Protein AF-A0AAV0XIH7-F1 (afdb_monomer)

InterPro domains:
  IPR000911 Ribosomal protein uL11 [MF_00736] (20-134)
  IPR000911 Ribosomal protein uL11 [PTHR11661] (23-124)
  IPR000911 Ribosomal protein uL11 [SM00649] (24-137)
  IPR000911 Ribosomal protein uL11 [cd00349] (24-122)
  IPR020783 Large ribosomal subunit protein uL11, C-terminal [PF00298] (88-124)
  IPR020784 Large ribosomal subunit protein uL11, N-terminal [PF03946] (25-82)
  IPR036769 Large ribosomal subunit protein uL11, C-terminal domain superfamily [G3DSA:1.10.10.250] (85-133)
  IPR036769 Large ribosomal subunit protein uL11, C-terminal domain superfamily [SSF46906] (85-130)
  IPR036796 Large ribosomal subunit protein uL11, N-terminal domain superfamily [G3DSA:3.30.1550.10] (18-84)
  IPR036796 Large ribosomal subunit protein uL11, N-terminal domain superfamily [SSF54747] (20-86)

Foldseek 3Di:
DDPDDPVVVVVVVVLQPDDFPDKDKDWDWALPQDCDDVNVVSQVVSVADSVVVSVVRNVVRVVPDTGQTWTWIWGAHSVRDIDIDTAQGDLVVLVCVQFVHDDQDPDVVPDHRGDHDPVSVVVSCVSRDDPPDPPPPD

Organism: NCBI:txid13131

Nearest PDB structures (foldseek):
  8any-assembly1_J  TM=9.302E-01  e=6.950E-13  Homo sapiens
  6ydw-assembly1_BK  TM=9.235E-01  e=1.544E-12  Sus scrofa
  8xt0-assembly1_LK  TM=8.730E-01  e=9.743E-12  Homo sapiens
  8fmw-assembly1_AK  TM=9.089E-01  e=4.386E-08  Borreliella burgdorferi B31
  8pk0-assembly1_J  TM=9.330E-01  e=1.285E-04  Homo sapiens

Secondary structure (DSSP, 8-state):
-----HHHHHHHHHTTS---EEEEEEEEETT----STTTHHHHHTTT--HHHHHHHHHHHTTTSPTT-EEEEEEEE-TTS-EEEEEPPPPHHHHHHHHHT-SS--SSTTT-------HHHHHHHHHHH--S-------

Radius of gyration: 21.7 Å; Cα contacts (8 Å, |Δi|>4): 155; chains: 1; bounding box: 61×31×62 Å

Structure (mmCIF, N/CA/C/O backbone):
data_AF-A0AAV0XIH7-F1
#
_entry.id   AF-A0AAV0XIH7-F1
#
loop_
_atom_site.group_PDB
_atom_site.id
_atom_site.type_symbol
_atom_site.label_atom_id
_atom_site.label_alt_id
_atom_site.label_comp_id
_atom_site.label_asym_id
_atom_site.label_entity_id
_atom_site.label_seq_id
_atom_site.pdbx_PDB_ins_code
_atom_site.Cartn_x
_atom_site.Cartn_y
_atom_site.Cartn_z
_atom_site.occupancy
_atom_site.B_iso_or_equiv
_atom_site.auth_seq_id
_atom_site.auth_comp_id
_atom_site.auth_asym_id
_atom_site.auth_atom_id
_atom_site.pdbx_PDB_model_num
ATOM 1 N N . MET A 1 1 ? -42.811 8.448 38.876 1.00 42.03 1 MET A N 1
ATOM 2 C CA . MET A 1 1 ? -42.593 8.312 37.417 1.00 42.03 1 MET A CA 1
ATOM 3 C C . MET A 1 1 ? -41.387 9.140 37.012 1.00 42.03 1 MET A C 1
ATOM 5 O O . MET A 1 1 ? -41.373 10.348 37.217 1.00 42.03 1 MET A O 1
ATOM 9 N N . SER A 1 2 ? -40.344 8.450 36.558 1.00 47.44 2 SER A N 1
ATOM 10 C CA . SER A 1 2 ? -38.995 8.971 36.360 1.00 47.44 2 SER A CA 1
ATOM 11 C C . SER A 1 2 ? -38.922 9.981 35.214 1.00 47.44 2 SER A C 1
ATOM 13 O O . SER A 1 2 ? -39.058 9.622 34.045 1.00 47.44 2 SER A O 1
ATOM 15 N N . LYS A 1 3 ? -38.690 11.253 35.546 1.00 54.12 3 LYS A N 1
ATOM 16 C CA . LYS A 1 3 ? -38.383 12.306 34.575 1.00 54.12 3 LYS A CA 1
ATOM 17 C C . LYS A 1 3 ? -36.909 12.180 34.180 1.00 54.12 3 LYS A C 1
ATOM 19 O O . LYS A 1 3 ? -36.059 12.910 34.682 1.00 54.12 3 LYS A O 1
ATOM 24 N N . TYR A 1 4 ? -36.585 11.217 33.318 1.00 48.72 4 TYR A N 1
ATOM 25 C CA . TYR A 1 4 ? -35.251 11.151 32.727 1.00 48.72 4 TYR A CA 1
ATOM 26 C C . TYR A 1 4 ? -35.070 12.297 31.722 1.00 48.72 4 TYR A C 1
ATOM 28 O O . TYR A 1 4 ? -35.790 12.427 30.735 1.00 48.72 4 TYR A O 1
ATOM 36 N N . ASN A 1 5 ? -34.090 13.143 32.030 1.00 57.53 5 ASN A N 1
ATOM 37 C CA . ASN A 1 5 ? -33.676 14.338 31.307 1.00 57.53 5 ASN A CA 1
ATOM 38 C C . ASN A 1 5 ? -33.344 14.063 29.829 1.00 57.53 5 ASN A C 1
ATOM 40 O O . ASN A 1 5 ? -32.296 13.499 29.506 1.00 57.53 5 ASN A O 1
ATOM 44 N N . ALA A 1 6 ? -34.193 14.563 28.927 1.00 58.94 6 ALA A N 1
ATOM 45 C CA . ALA A 1 6 ? -33.972 14.582 27.477 1.00 58.94 6 ALA A CA 1
ATOM 46 C C . ALA A 1 6 ? -32.652 15.277 27.068 1.00 58.94 6 ALA A C 1
ATOM 48 O O . ALA A 1 6 ? -32.077 14.976 26.021 1.00 58.94 6 ALA A O 1
ATOM 49 N N . SER A 1 7 ? -32.129 16.166 27.917 1.00 56.88 7 SER A N 1
ATOM 50 C CA . SER A 1 7 ? -30.814 16.799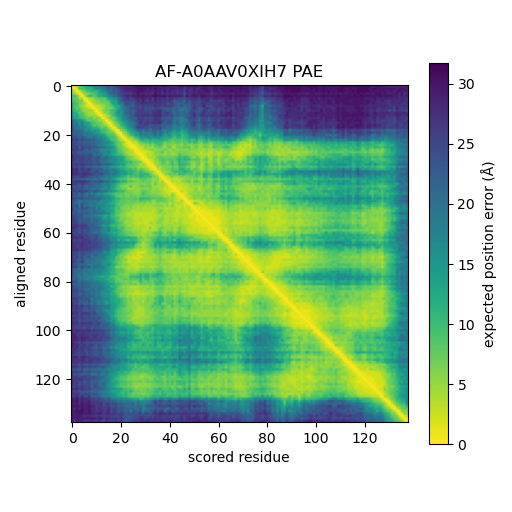 27.770 1.00 56.88 7 SER A CA 1
ATOM 51 C C . SER A 1 7 ? -29.651 15.807 27.905 1.00 56.88 7 SER A C 1
ATOM 53 O O . SER A 1 7 ? -28.680 15.924 27.160 1.00 56.88 7 SER A O 1
ATOM 55 N N . LYS A 1 8 ? -29.773 14.775 28.754 1.00 54.50 8 LYS A N 1
ATOM 56 C CA . LYS A 1 8 ? -28.749 13.727 28.921 1.00 54.50 8 LYS A CA 1
ATOM 57 C C . LYS A 1 8 ? -28.688 12.798 27.703 1.00 54.50 8 LYS A C 1
ATOM 59 O O . LYS A 1 8 ? -27.603 12.461 27.244 1.00 54.50 8 LYS A O 1
ATOM 64 N N . LEU A 1 9 ? -29.840 12.475 27.107 1.00 55.00 9 LEU A N 1
ATOM 65 C CA . LEU A 1 9 ? -29.924 11.714 25.849 1.00 55.00 9 LEU A CA 1
ATOM 66 C C . LEU A 1 9 ? -29.402 12.515 24.639 1.00 55.00 9 LEU A C 1
ATOM 68 O O . LEU A 1 9 ? -28.747 11.950 23.764 1.00 55.00 9 LEU A O 1
ATOM 72 N N . ARG A 1 10 ? -29.634 13.837 24.598 1.00 55.66 10 ARG A N 1
ATOM 73 C CA . ARG A 1 10 ? -29.066 14.731 23.569 1.00 55.66 10 ARG A CA 1
ATOM 74 C C . ARG A 1 10 ? -27.546 14.880 23.689 1.00 55.66 10 ARG A C 1
ATOM 76 O O . ARG A 1 10 ? -26.865 14.822 22.669 1.00 55.66 10 ARG A O 1
ATOM 83 N N . GLN A 1 11 ? -27.013 14.989 24.908 1.00 53.69 11 GLN A N 1
ATOM 84 C CA . GLN A 1 11 ? -25.564 15.017 25.148 1.00 53.69 11 GLN A CA 1
ATOM 85 C C . GLN A 1 11 ? -24.884 13.694 24.765 1.00 53.69 11 GLN A C 1
ATOM 87 O O . GLN A 1 11 ? -23.801 13.715 24.185 1.00 53.69 11 GLN A O 1
ATOM 92 N N . MET A 1 12 ? -25.539 12.550 24.996 1.00 49.38 12 MET A N 1
ATOM 93 C CA . MET A 1 12 ? -25.035 11.245 24.544 1.00 49.38 12 MET A CA 1
ATOM 94 C C . MET A 1 12 ? -25.042 11.110 23.011 1.00 49.38 12 MET A C 1
ATOM 96 O O . MET A 1 12 ? -24.133 10.492 22.469 1.00 49.38 12 MET A O 1
ATOM 100 N N . LYS A 1 13 ? -25.997 11.730 22.295 1.00 51.25 13 LYS A N 1
ATOM 101 C CA . LYS A 1 13 ? -25.977 11.793 20.819 1.00 51.25 13 LYS A CA 1
ATOM 102 C C . LYS A 1 13 ? -24.871 12.708 20.277 1.00 51.25 13 LYS A C 1
ATOM 104 O O . LYS A 1 13 ? -24.184 12.325 19.337 1.00 51.25 13 LYS A O 1
ATOM 109 N N . GLN A 1 14 ? -24.644 13.872 20.889 1.00 46.91 14 GLN A N 1
ATOM 110 C CA . GLN A 1 14 ? -23.629 14.830 20.422 1.00 46.91 14 GLN A CA 1
ATOM 111 C C . GLN A 1 14 ? -22.181 14.370 20.650 1.00 46.91 14 GLN A C 1
ATOM 113 O O . GLN A 1 14 ? -21.301 14.764 19.887 1.00 46.91 14 GLN A O 1
ATOM 118 N N . GLY A 1 15 ? -21.923 13.503 21.635 1.00 42.47 15 GLY A N 1
ATOM 119 C CA . GLY A 1 15 ? -20.593 12.918 21.855 1.00 42.47 15 GLY A CA 1
ATOM 120 C C . GLY A 1 15 ? -20.162 11.896 20.791 1.00 42.47 15 GLY A C 1
ATOM 121 O O . GLY A 1 15 ? -18.974 11.608 20.674 1.00 42.47 15 GLY A O 1
ATOM 122 N N . VAL A 1 16 ? -21.105 11.369 20.002 1.00 47.19 16 VAL A N 1
ATOM 123 C CA . VAL A 1 16 ? -20.848 10.357 18.961 1.00 47.19 16 VAL A CA 1
ATOM 124 C C . VAL A 1 16 ? -20.658 10.997 17.578 1.00 47.19 16 VAL A C 1
ATOM 126 O O . VAL A 1 16 ? -20.104 10.380 16.678 1.00 47.19 16 VAL A O 1
ATOM 129 N N . GLU A 1 17 ? -21.073 12.246 17.365 1.00 48.16 17 GLU A N 1
ATOM 130 C CA . GLU A 1 17 ? -21.347 12.715 15.999 1.00 48.16 17 GLU A CA 1
ATOM 131 C C . GLU A 1 17 ? -20.165 13.342 15.239 1.00 48.16 17 GLU A C 1
ATOM 133 O O . GLU A 1 17 ? -20.278 13.587 14.039 1.00 48.16 17 GLU A O 1
ATOM 138 N N . LYS A 1 18 ? -19.014 13.613 15.866 1.00 44.56 18 LYS A N 1
ATOM 139 C CA . LYS A 1 18 ? -17.917 14.318 15.172 1.00 44.56 18 LYS A CA 1
ATOM 140 C C . LYS A 1 18 ? -16.536 13.788 15.505 1.00 44.56 18 LYS A C 1
ATOM 142 O O . LYS A 1 18 ? -15.667 14.520 15.961 1.00 44.56 18 LYS A O 1
ATOM 147 N N . ILE A 1 19 ? -16.301 12.526 15.169 1.00 52.38 19 ILE A N 1
ATOM 148 C CA . ILE A 1 19 ? -14.941 12.071 14.890 1.00 52.38 19 ILE A CA 1
ATOM 149 C C . ILE A 1 19 ? -14.913 11.486 13.478 1.00 52.38 19 ILE A C 1
ATOM 151 O O . ILE A 1 19 ? -14.861 10.279 13.268 1.00 52.38 19 ILE A O 1
ATOM 155 N N . GLN A 1 20 ? -14.975 12.369 12.475 1.00 47.44 20 GLN A N 1
ATOM 156 C CA . GLN A 1 20 ? -14.594 11.997 11.116 1.00 47.44 20 GLN A CA 1
ATOM 157 C C . GLN A 1 20 ? -13.071 11.916 11.061 1.00 47.44 20 GLN A C 1
ATOM 159 O O . GLN A 1 20 ? -12.370 12.866 10.716 1.00 47.44 20 GLN A O 1
ATOM 164 N N . HIS A 1 21 ? -12.539 10.757 11.417 1.00 54.53 21 HIS A N 1
ATOM 165 C CA . HIS A 1 21 ? -11.161 10.412 11.123 1.00 54.53 21 HIS A CA 1
ATOM 166 C C . HIS A 1 21 ? -11.018 10.309 9.591 1.00 54.53 21 HIS A C 1
ATOM 168 O O . HIS A 1 21 ? -11.226 9.255 8.997 1.00 54.53 21 HIS A O 1
ATOM 174 N N . GLY A 1 22 ? -10.669 11.421 8.932 1.00 55.72 22 GLY A N 1
ATOM 175 C CA . GLY A 1 22 ? -10.568 11.522 7.469 1.00 55.72 22 GLY A CA 1
ATOM 176 C C . GLY A 1 22 ? -9.707 10.420 6.838 1.00 55.72 22 GLY A C 1
ATOM 177 O O . GLY A 1 22 ? -8.731 9.995 7.438 1.00 55.72 22 GLY A O 1
ATOM 178 N N . LYS A 1 23 ? -10.062 9.949 5.638 1.00 59.56 23 LYS A N 1
ATOM 179 C CA . LYS A 1 23 ? -9.474 8.781 4.939 1.00 59.56 23 LYS A CA 1
ATOM 180 C C . LYS A 1 23 ? -7.967 8.605 5.203 1.00 59.56 23 LYS A C 1
ATOM 182 O O . LYS A 1 23 ? -7.162 9.398 4.714 1.00 59.56 23 LYS A O 1
ATOM 187 N N . LEU A 1 24 ? -7.582 7.563 5.943 1.00 68.19 24 LEU A N 1
ATOM 188 C CA . LEU A 1 24 ? -6.174 7.254 6.191 1.00 68.19 24 LEU A CA 1
ATOM 189 C C . LEU A 1 24 ? -5.626 6.431 5.019 1.00 68.19 24 LEU A C 1
ATOM 191 O O . LEU A 1 24 ? -6.237 5.445 4.603 1.00 68.19 24 LEU A O 1
ATOM 195 N N . ARG A 1 25 ? -4.476 6.851 4.483 1.00 67.00 25 ARG A N 1
ATOM 196 C CA . ARG A 1 25 ? -3.730 6.108 3.464 1.00 67.00 25 ARG A CA 1
ATOM 197 C C . ARG A 1 25 ? -2.500 5.501 4.128 1.00 67.00 25 ARG A C 1
ATOM 199 O O . ARG A 1 25 ? -1.596 6.240 4.502 1.00 67.00 25 ARG A O 1
ATOM 206 N N . THR A 1 26 ? -2.463 4.182 4.258 1.00 75.38 26 THR A N 1
ATOM 207 C CA . THR A 1 26 ? -1.285 3.443 4.733 1.00 75.38 26 THR A CA 1
ATOM 208 C C . THR A 1 26 ? -0.795 2.520 3.631 1.00 75.38 26 THR A C 1
ATOM 210 O O . THR A 1 26 ? -1.593 1.893 2.937 1.00 75.38 26 THR A O 1
ATOM 213 N N . ASN A 1 27 ? 0.519 2.438 3.451 1.00 76.06 27 ASN A N 1
ATOM 214 C CA . ASN A 1 27 ? 1.127 1.442 2.578 1.00 76.06 27 ASN A CA 1
ATOM 215 C C . ASN A 1 27 ? 1.606 0.281 3.449 1.00 76.06 27 ASN A C 1
ATOM 217 O O . ASN A 1 27 ? 2.442 0.500 4.325 1.00 76.06 27 ASN A O 1
ATOM 221 N N . ILE A 1 28 ? 1.050 -0.913 3.249 1.00 77.56 28 ILE A N 1
ATOM 222 C CA . ILE A 1 28 ? 1.358 -2.092 4.066 1.00 77.56 28 ILE A CA 1
ATOM 223 C C . ILE A 1 28 ? 1.857 -3.197 3.132 1.00 77.56 28 ILE A C 1
ATOM 225 O O . ILE A 1 28 ? 1.196 -3.471 2.127 1.00 77.56 28 ILE A O 1
ATOM 229 N N . PRO A 1 29 ? 3.012 -3.823 3.416 1.00 79.06 29 PRO A N 1
ATOM 230 C CA . PRO A 1 29 ? 3.450 -4.990 2.666 1.00 79.06 29 PRO A CA 1
ATOM 231 C C . PRO A 1 29 ? 2.487 -6.164 2.882 1.00 79.06 29 PRO A C 1
ATOM 233 O O . PRO A 1 29 ? 2.081 -6.464 4.006 1.00 79.06 29 PRO A O 1
ATOM 236 N N . ALA A 1 30 ? 2.132 -6.834 1.791 1.00 77.44 30 ALA A N 1
ATOM 237 C CA . ALA A 1 30 ? 1.276 -8.008 1.783 1.00 77.44 30 ALA A CA 1
ATOM 238 C C . ALA A 1 30 ? 1.821 -9.125 2.688 1.00 77.44 30 ALA A C 1
ATOM 240 O O . ALA A 1 30 ? 3.014 -9.423 2.638 1.00 77.44 30 ALA A O 1
ATOM 241 N N . GLY A 1 31 ? 0.955 -9.718 3.518 1.00 70.19 31 GLY A N 1
ATOM 242 C CA . GLY A 1 31 ? 1.290 -10.837 4.413 1.00 70.19 31 GLY A CA 1
ATOM 243 C C . GLY A 1 31 ? 2.172 -10.486 5.621 1.00 70.19 31 GLY A C 1
ATOM 244 O O . GLY A 1 31 ? 2.336 -11.311 6.513 1.00 70.19 31 GLY A O 1
ATOM 245 N N . MET A 1 32 ? 2.710 -9.263 5.690 1.00 73.00 32 MET A N 1
ATOM 246 C CA . MET A 1 32 ? 3.636 -8.818 6.739 1.00 73.00 32 MET A CA 1
ATOM 247 C C . MET A 1 32 ? 3.068 -7.646 7.556 1.00 73.00 32 MET A C 1
ATOM 249 O O . MET A 1 32 ? 3.792 -6.710 7.907 1.00 73.00 32 MET A O 1
ATOM 253 N N . ALA A 1 33 ? 1.764 -7.649 7.853 1.00 71.19 33 ALA A N 1
ATOM 254 C CA . ALA A 1 33 ? 1.203 -6.651 8.758 1.00 71.19 33 ALA A CA 1
ATOM 255 C C . ALA A 1 33 ? 1.581 -6.973 10.211 1.00 71.19 33 ALA A C 1
ATOM 257 O O . ALA A 1 33 ? 0.981 -7.838 10.848 1.00 71.19 33 ALA A O 1
ATOM 258 N N . THR A 1 34 ? 2.553 -6.228 10.736 1.00 73.19 34 THR A N 1
ATOM 259 C CA . THR A 1 34 ? 2.994 -6.294 12.137 1.00 73.19 34 THR A CA 1
ATOM 260 C C . THR A 1 34 ? 2.637 -4.981 12.845 1.00 73.19 34 THR A C 1
ATOM 262 O O . THR A 1 34 ? 2.795 -3.916 12.240 1.00 73.19 34 THR A O 1
ATOM 265 N N . PRO A 1 35 ? 2.210 -5.001 14.124 1.00 65.12 35 PRO A N 1
ATOM 266 C CA . PRO A 1 35 ? 1.849 -3.806 14.907 1.00 65.12 35 PRO A CA 1
ATOM 267 C C . PRO A 1 35 ? 3.033 -2.870 15.261 1.00 65.12 35 PRO A C 1
ATOM 269 O O . PRO A 1 35 ? 3.009 -2.189 16.282 1.00 65.12 35 PRO A O 1
ATOM 272 N N . GLY A 1 36 ? 4.087 -2.827 14.443 1.00 69.75 36 GLY A N 1
ATOM 273 C CA . GLY A 1 36 ? 5.321 -2.092 14.716 1.00 69.75 36 GLY A CA 1
ATOM 274 C C . GLY A 1 36 ? 5.231 -0.561 14.558 1.00 69.75 36 GLY A C 1
ATOM 275 O O . GLY A 1 36 ? 4.197 -0.021 14.146 1.00 69.75 36 GLY A O 1
ATOM 276 N N . PRO A 1 37 ? 6.355 0.148 14.802 1.00 64.94 37 PRO A N 1
ATOM 277 C CA . PRO A 1 37 ? 6.454 1.613 14.808 1.00 64.94 37 PRO A CA 1
ATOM 278 C C . PRO A 1 37 ? 5.889 2.371 13.592 1.00 64.94 37 PRO A C 1
ATOM 280 O O . PRO A 1 37 ? 5.402 3.477 13.800 1.00 64.94 37 PRO A O 1
ATOM 283 N N . PRO A 1 38 ? 5.909 1.866 12.337 1.00 68.88 38 PRO A N 1
ATOM 284 C CA . PRO A 1 38 ? 5.345 2.626 11.216 1.00 68.88 38 PRO A CA 1
ATOM 285 C C . PRO A 1 38 ? 3.807 2.609 11.169 1.00 68.88 38 PRO A C 1
ATOM 287 O O . PRO A 1 38 ? 3.204 3.545 10.647 1.00 68.88 38 PRO A O 1
ATOM 290 N N . LEU A 1 39 ? 3.159 1.566 11.705 1.00 69.75 39 LEU A N 1
ATOM 291 C CA . LEU A 1 39 ? 1.698 1.397 11.650 1.00 69.75 39 LEU A CA 1
ATOM 292 C C . LEU A 1 39 ? 1.015 1.721 12.982 1.00 69.75 39 LEU A C 1
ATOM 294 O O . LEU A 1 39 ? -0.089 2.267 12.983 1.00 69.75 39 LEU A O 1
ATOM 298 N N . GLY A 1 40 ? 1.684 1.437 14.102 1.00 71.56 40 GLY A N 1
ATOM 299 C CA . GLY A 1 40 ? 1.151 1.623 15.451 1.00 71.56 40 GLY A CA 1
ATOM 300 C C . GLY A 1 40 ? 0.717 3.062 15.767 1.00 71.56 40 GLY A C 1
ATOM 301 O O . GLY A 1 40 ? -0.442 3.259 16.130 1.00 71.56 40 GLY A O 1
ATOM 302 N N . PRO A 1 41 ? 1.568 4.088 15.569 1.00 75.50 41 PRO A N 1
ATOM 303 C CA . PRO A 1 41 ? 1.219 5.479 15.862 1.00 75.50 41 PRO A CA 1
ATOM 304 C C . PRO A 1 41 ? 0.115 6.021 14.944 1.00 75.50 41 PRO A C 1
ATOM 306 O O . PRO A 1 41 ? -0.822 6.666 15.403 1.00 75.50 41 PRO A O 1
ATOM 309 N N . MET A 1 42 ? 0.178 5.719 13.643 1.00 73.25 42 MET A N 1
ATOM 310 C CA . MET A 1 42 ? -0.764 6.235 12.638 1.00 73.25 42 MET A CA 1
ATOM 311 C C . MET A 1 42 ? -2.198 5.721 12.839 1.00 73.25 42 MET A C 1
ATOM 313 O O . MET A 1 42 ? -3.159 6.476 12.674 1.00 73.25 42 MET A O 1
ATOM 317 N N . LEU A 1 43 ? -2.342 4.437 13.184 1.00 76.56 43 LEU A N 1
ATOM 318 C CA . LEU A 1 43 ? -3.638 3.793 13.416 1.00 76.56 43 LEU A CA 1
ATOM 319 C C . LEU A 1 43 ? -4.120 3.977 14.866 1.00 76.56 43 LEU A C 1
ATOM 321 O O . LEU A 1 43 ? -5.317 4.160 15.094 1.00 76.56 43 LEU A O 1
ATOM 325 N N . GLY A 1 44 ? -3.196 4.008 15.833 1.00 73.50 44 GLY A N 1
ATOM 326 C CA . GLY A 1 44 ? -3.482 4.202 17.256 1.00 73.50 44 GLY A CA 1
ATOM 327 C C . GLY A 1 44 ? -4.027 5.593 17.584 1.00 73.50 44 GLY A C 1
ATOM 328 O O . GLY A 1 44 ? -5.004 5.702 18.322 1.00 73.50 44 GLY A O 1
ATOM 329 N N . CYS A 1 45 ? -3.504 6.652 16.948 1.00 74.75 45 CYS A N 1
ATOM 330 C CA . CYS A 1 45 ? -4.029 8.020 17.090 1.00 74.75 45 CYS A CA 1
ATOM 331 C C . CYS A 1 45 ? -5.503 8.166 16.658 1.00 74.75 45 CYS A C 1
ATOM 333 O O . CYS A 1 45 ? -6.139 9.173 16.961 1.00 74.75 45 CYS A O 1
ATOM 335 N N . ARG A 1 46 ? -6.050 7.183 15.932 1.00 71.25 46 ARG A N 1
ATOM 336 C CA . ARG A 1 46 ? -7.434 7.163 15.430 1.00 71.25 46 ARG A CA 1
ATOM 337 C C . ARG A 1 46 ? -8.323 6.145 16.147 1.00 71.25 46 ARG A C 1
ATOM 339 O O . ARG A 1 46 ? -9.433 5.886 15.696 1.00 71.25 46 ARG A O 1
ATOM 346 N N . GLY A 1 47 ? -7.832 5.542 17.232 1.00 71.88 47 GLY A N 1
ATOM 347 C CA . GLY A 1 47 ? -8.607 4.609 18.053 1.00 71.88 47 GLY A CA 1
ATOM 348 C C . GLY A 1 47 ? -8.951 3.284 17.367 1.00 71.88 47 GLY A C 1
ATOM 349 O O . GLY A 1 47 ? -9.897 2.618 17.785 1.00 71.88 47 GLY A O 1
ATOM 350 N N . ILE A 1 48 ? -8.211 2.899 16.322 1.00 78.50 48 ILE A N 1
ATOM 351 C CA . ILE A 1 48 ? -8.384 1.615 15.633 1.00 78.50 48 ILE A CA 1
ATOM 352 C C . ILE A 1 48 ? -7.652 0.531 16.427 1.00 78.50 48 ILE A C 1
ATOM 354 O O . ILE A 1 48 ? -6.518 0.730 16.866 1.00 78.50 48 ILE A O 1
ATOM 358 N N . ASN A 1 49 ? -8.263 -0.645 16.570 1.00 80.62 49 ASN A N 1
ATOM 359 C CA . ASN A 1 49 ? -7.578 -1.797 17.144 1.00 80.62 49 ASN A CA 1
ATOM 360 C C . ASN A 1 49 ? -6.544 -2.367 16.150 1.00 80.62 49 ASN A C 1
ATOM 362 O O . ASN A 1 49 ? -6.901 -3.002 15.157 1.00 80.62 49 ASN A O 1
ATOM 366 N N . ILE A 1 50 ? -5.259 -2.136 16.432 1.00 80.56 50 ILE A N 1
ATOM 367 C CA . ILE A 1 50 ? -4.136 -2.463 15.540 1.00 80.56 50 ILE A CA 1
ATOM 368 C C . ILE A 1 50 ? -4.005 -3.980 15.333 1.00 80.56 50 ILE A C 1
ATOM 370 O O . ILE A 1 50 ? -3.759 -4.428 14.217 1.00 80.56 50 ILE A O 1
ATOM 374 N N . THR A 1 51 ? -4.195 -4.788 16.379 1.00 84.19 51 THR A N 1
ATOM 375 C CA . THR A 1 51 ? -4.009 -6.248 16.295 1.00 84.19 51 THR A CA 1
ATOM 376 C C . THR A 1 51 ? -5.110 -6.920 15.482 1.00 84.19 51 THR A C 1
ATOM 378 O O . THR A 1 51 ? -4.822 -7.828 14.703 1.00 84.19 51 THR A O 1
ATOM 381 N N . ALA A 1 52 ? -6.352 -6.447 15.621 1.00 84.25 52 ALA A N 1
ATOM 382 C CA . ALA A 1 52 ? -7.479 -6.895 14.807 1.00 84.25 52 ALA A CA 1
ATOM 383 C C . ALA A 1 52 ? -7.272 -6.513 13.335 1.00 84.25 52 ALA A C 1
ATOM 385 O O . ALA A 1 52 ? -7.340 -7.367 12.459 1.00 84.25 52 ALA A O 1
ATOM 386 N N . PHE A 1 53 ? -6.880 -5.262 13.077 1.00 82.69 53 PHE A N 1
ATOM 387 C CA . PHE A 1 53 ? -6.589 -4.786 11.728 1.00 82.69 53 PHE A CA 1
ATOM 388 C C . PHE A 1 53 ? -5.476 -5.592 11.036 1.00 82.69 53 PHE A C 1
ATOM 390 O O . PHE A 1 53 ? -5.613 -5.945 9.867 1.00 82.69 53 PHE A O 1
ATOM 397 N N . CYS A 1 54 ? -4.383 -5.910 11.741 1.00 82.56 54 CYS A N 1
ATOM 398 C CA . CYS A 1 54 ? -3.298 -6.721 11.182 1.00 82.56 54 CYS A CA 1
ATOM 399 C C . CYS A 1 54 ? -3.769 -8.133 10.790 1.00 82.56 54 CYS A C 1
ATOM 401 O O . CYS A 1 54 ? -3.352 -8.635 9.748 1.00 82.56 54 CYS A O 1
ATOM 403 N N . LYS A 1 55 ? -4.654 -8.761 11.579 1.00 84.56 55 LYS A N 1
ATOM 404 C CA . LYS A 1 55 ? -5.229 -10.078 11.255 1.00 84.56 55 LYS A CA 1
ATOM 405 C C . LYS A 1 55 ? -6.142 -10.007 10.034 1.00 84.56 55 LYS A C 1
ATOM 407 O O . LYS A 1 55 ? -5.896 -10.728 9.071 1.00 84.56 55 LYS A O 1
ATOM 412 N N . ASP A 1 56 ? -7.098 -9.082 10.032 1.00 86.19 56 ASP A N 1
ATOM 413 C CA . ASP A 1 56 ? -8.027 -8.871 8.915 1.00 86.19 56 ASP A CA 1
ATOM 414 C C . ASP A 1 56 ? -7.286 -8.551 7.609 1.00 86.19 56 ASP A C 1
ATOM 416 O O . ASP A 1 56 ? -7.660 -9.010 6.528 1.00 86.19 56 ASP A O 1
ATOM 420 N N . PHE A 1 57 ? -6.217 -7.754 7.694 1.00 84.38 57 PHE A N 1
ATOM 421 C CA . PHE A 1 57 ? -5.386 -7.423 6.543 1.00 84.38 57 PHE A CA 1
ATOM 422 C C . PHE A 1 57 ? -4.622 -8.641 6.025 1.00 84.38 57 PHE A C 1
ATOM 424 O O . PHE A 1 57 ? -4.616 -8.879 4.816 1.00 84.38 57 PHE A O 1
ATOM 431 N N . ASN A 1 58 ? -4.003 -9.423 6.913 1.00 83.69 58 ASN A N 1
ATOM 432 C CA . ASN A 1 58 ? -3.282 -10.628 6.518 1.00 83.69 58 ASN A CA 1
ATOM 433 C C . ASN A 1 58 ? -4.233 -11.654 5.896 1.00 83.69 58 ASN A C 1
ATOM 435 O O . ASN A 1 58 ? -3.869 -12.238 4.888 1.00 83.69 58 ASN A O 1
ATOM 439 N N . GLU A 1 59 ? -5.459 -11.808 6.413 1.00 86.19 59 GLU A N 1
ATOM 440 C CA . GLU A 1 59 ? -6.489 -12.682 5.835 1.00 86.19 59 GLU A CA 1
ATOM 441 C C . GLU A 1 59 ? -6.911 -12.272 4.429 1.00 86.19 59 GLU A C 1
ATOM 443 O O . GLU A 1 59 ? -6.867 -13.098 3.522 1.00 86.19 59 GLU A O 1
ATOM 448 N N . LYS A 1 60 ? -7.245 -10.994 4.221 1.00 82.31 60 LYS A N 1
ATOM 449 C CA . LYS A 1 60 ? -7.625 -10.474 2.895 1.00 82.31 60 LYS A CA 1
ATOM 450 C C . LYS A 1 60 ? -6.488 -10.504 1.875 1.00 82.31 60 LYS A C 1
ATOM 452 O O . LYS A 1 60 ? -6.728 -10.331 0.685 1.00 82.31 60 LYS A O 1
ATOM 457 N N . THR A 1 61 ? -5.256 -10.656 2.349 1.00 81.56 61 THR A N 1
ATOM 458 C CA . THR A 1 61 ? -4.050 -10.589 1.527 1.00 81.56 61 THR A CA 1
ATOM 459 C C . THR A 1 61 ? -3.393 -11.960 1.338 1.00 81.56 61 THR A C 1
ATOM 461 O O . THR A 1 61 ? -2.396 -12.040 0.629 1.00 81.56 61 THR A O 1
ATOM 464 N N . LYS A 1 62 ? -3.959 -13.050 1.885 1.00 78.19 62 LYS A N 1
ATOM 465 C CA . LYS A 1 62 ? -3.429 -14.421 1.718 1.00 78.19 62 LYS A CA 1
ATOM 466 C C . LYS A 1 62 ? -3.281 -14.828 0.250 1.00 78.19 62 LYS A C 1
ATOM 468 O O . LYS A 1 62 ? -2.358 -15.556 -0.095 1.00 78.19 62 LYS A O 1
ATOM 473 N N . ASP A 1 63 ? -4.158 -14.320 -0.612 1.00 75.88 63 ASP A N 1
ATOM 474 C CA . ASP A 1 63 ? -4.174 -14.650 -2.040 1.00 75.88 63 ASP A CA 1
ATOM 475 C C . ASP A 1 63 ? -3.159 -13.834 -2.865 1.00 75.88 63 ASP A C 1
ATOM 477 O O . ASP A 1 63 ? -2.922 -14.110 -4.043 1.00 75.88 63 ASP A O 1
ATOM 481 N N . ILE A 1 64 ? -2.560 -12.797 -2.271 1.00 73.25 64 ILE A N 1
ATOM 482 C CA . ILE A 1 64 ? -1.630 -11.884 -2.938 1.00 73.25 64 ILE A CA 1
ATOM 483 C C . ILE A 1 64 ? -0.209 -12.234 -2.499 1.00 73.25 64 ILE A C 1
ATOM 485 O O . ILE A 1 64 ? 0.059 -12.416 -1.316 1.00 73.25 64 ILE A O 1
ATOM 489 N N . LYS A 1 65 ? 0.725 -12.285 -3.459 1.00 69.50 65 LYS A N 1
ATOM 490 C CA . LYS A 1 65 ? 2.140 -12.574 -3.179 1.00 69.50 65 LYS A CA 1
ATOM 491 C C . LYS A 1 65 ? 2.678 -11.698 -2.041 1.00 69.50 65 LYS A C 1
ATOM 493 O O . LYS A 1 65 ? 2.542 -10.471 -2.073 1.00 69.50 65 LYS A O 1
ATOM 498 N N . GLU A 1 66 ? 3.321 -12.355 -1.083 1.00 70.94 66 GLU A N 1
ATOM 499 C CA . GLU A 1 66 ? 3.914 -11.741 0.102 1.00 70.94 66 GLU A CA 1
ATOM 500 C C . GLU A 1 66 ? 4.969 -10.690 -0.278 1.00 70.94 66 GLU A C 1
ATOM 502 O O . GLU A 1 66 ? 5.690 -10.823 -1.270 1.00 70.94 66 GLU A O 1
ATOM 507 N N . GLY A 1 67 ? 5.036 -9.604 0.495 1.00 71.75 67 GLY A N 1
ATOM 508 C CA . GLY A 1 67 ? 6.023 -8.535 0.304 1.00 71.75 67 GLY A CA 1
ATOM 509 C C . GLY A 1 67 ? 5.666 -7.477 -0.748 1.00 71.75 67 GLY A C 1
ATOM 510 O O . GLY A 1 67 ? 6.400 -6.498 -0.903 1.00 71.75 67 GLY A O 1
ATOM 511 N N . ILE A 1 68 ? 4.533 -7.600 -1.446 1.00 78.38 68 ILE A N 1
ATOM 512 C CA . ILE A 1 68 ? 4.059 -6.543 -2.348 1.00 78.38 68 ILE A CA 1
ATOM 513 C C . ILE A 1 68 ? 3.481 -5.372 -1.525 1.00 78.38 68 ILE A C 1
ATOM 515 O O . ILE A 1 68 ? 2.596 -5.597 -0.700 1.00 78.38 68 ILE A O 1
ATOM 519 N N . PRO A 1 69 ? 3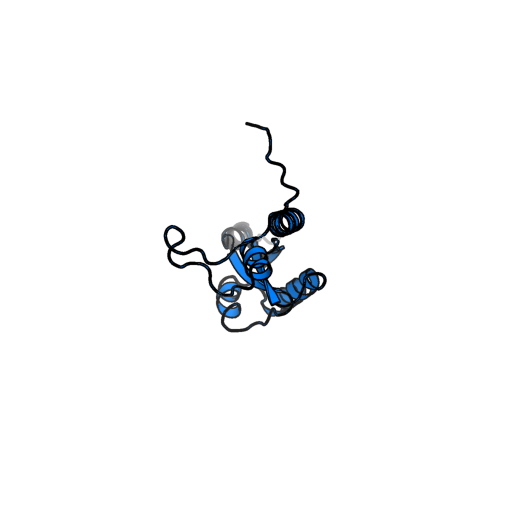.908 -4.113 -1.746 1.00 79.31 69 PRO A N 1
ATOM 520 C CA . PRO A 1 69 ? 3.330 -2.954 -1.071 1.00 79.31 69 PRO A CA 1
ATOM 521 C C . PRO A 1 69 ? 1.898 -2.696 -1.559 1.00 79.31 69 PRO A C 1
ATOM 523 O O . PRO A 1 69 ? 1.682 -2.333 -2.721 1.00 79.31 69 PRO A O 1
ATOM 526 N N . LEU A 1 70 ? 0.922 -2.872 -0.667 1.00 82.12 70 LEU A N 1
ATOM 527 C CA . LEU A 1 70 ? -0.490 -2.640 -0.944 1.00 82.12 70 LEU A CA 1
ATOM 528 C C . LEU A 1 70 ? -0.963 -1.321 -0.317 1.00 82.12 70 LEU A C 1
ATOM 530 O O . LEU A 1 70 ? -0.986 -1.171 0.913 1.00 82.12 70 LEU A O 1
ATOM 534 N N . PRO A 1 71 ? -1.395 -0.352 -1.146 1.00 83.25 71 PRO A N 1
ATOM 535 C CA . PRO A 1 71 ? -2.019 0.857 -0.648 1.00 83.25 71 PRO A CA 1
ATOM 536 C C . PRO A 1 71 ? -3.389 0.517 -0.057 1.00 83.25 71 PRO A C 1
ATOM 538 O O . PRO A 1 71 ? -4.328 0.122 -0.754 1.00 83.25 71 PRO A O 1
ATOM 541 N N . THR A 1 72 ? -3.504 0.715 1.249 1.00 80.81 72 THR A N 1
ATOM 542 C CA . THR A 1 72 ? -4.700 0.422 2.030 1.00 80.81 72 THR A CA 1
ATOM 543 C C . THR A 1 72 ? -5.378 1.722 2.423 1.00 80.81 72 THR A C 1
ATOM 545 O O . THR A 1 72 ? -4.752 2.647 2.950 1.00 80.81 72 THR A O 1
ATOM 548 N N . ARG A 1 73 ? -6.677 1.809 2.139 1.00 81.56 73 ARG A N 1
ATOM 549 C CA . ARG A 1 73 ? -7.525 2.907 2.594 1.00 81.56 73 ARG A CA 1
ATOM 550 C C . ARG A 1 73 ? -8.335 2.423 3.777 1.00 81.56 73 ARG A C 1
ATOM 552 O O . ARG A 1 73 ? -9.102 1.470 3.646 1.00 81.56 73 ARG A O 1
ATOM 559 N N . VAL A 1 74 ? -8.163 3.097 4.907 1.00 80.88 74 VAL A N 1
ATOM 560 C CA . VAL A 1 74 ? -8.924 2.811 6.120 1.00 80.88 74 VAL A CA 1
ATOM 561 C C . VAL A 1 74 ? -9.899 3.953 6.352 1.00 80.88 74 VAL A C 1
ATOM 563 O O . VAL A 1 74 ? -9.504 5.113 6.513 1.00 80.88 74 VAL A O 1
ATOM 566 N N . HIS A 1 75 ? -11.183 3.616 6.310 1.00 79.19 75 HIS A N 1
ATOM 567 C CA . HIS A 1 75 ? -12.270 4.503 6.690 1.00 79.19 75 HIS A CA 1
ATOM 568 C C . HIS A 1 75 ? -12.656 4.172 8.123 1.00 79.19 75 HIS A C 1
ATOM 570 O O . HIS A 1 75 ? -12.952 3.017 8.413 1.00 79.19 75 HIS A O 1
ATOM 576 N N . VAL A 1 76 ? -12.613 5.164 9.006 1.00 77.12 76 VAL A N 1
ATOM 577 C CA . VAL A 1 76 ? -12.965 4.988 10.415 1.00 77.12 76 VAL A CA 1
ATOM 578 C C . VAL A 1 76 ? -14.253 5.745 10.669 1.00 77.12 76 VAL A C 1
ATOM 580 O O . VAL A 1 76 ? -1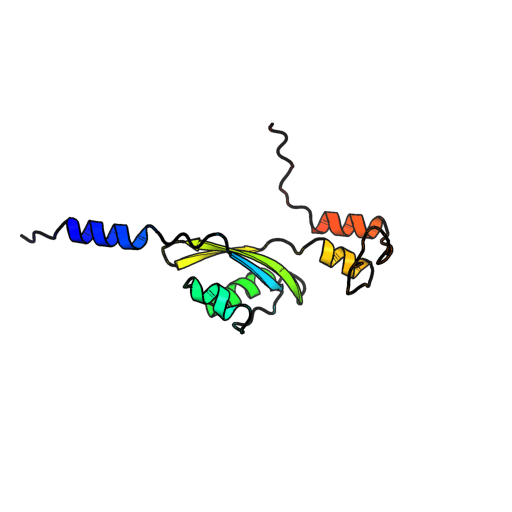4.339 6.948 10.413 1.00 77.12 76 VAL A O 1
ATOM 583 N N . ASN A 1 77 ? -15.245 5.013 11.144 1.00 78.31 77 ASN A N 1
ATOM 584 C CA . ASN A 1 77 ? -16.523 5.547 11.561 1.00 78.31 77 ASN A CA 1
ATOM 585 C C . ASN A 1 77 ? -16.433 6.008 13.031 1.00 78.31 77 ASN A C 1
ATOM 587 O O . ASN A 1 77 ? -15.553 5.567 13.777 1.00 78.31 77 ASN A O 1
ATOM 591 N N . PRO A 1 78 ? -17.330 6.899 13.477 1.00 73.00 78 PRO A N 1
ATOM 592 C CA . PRO A 1 78 ? -17.305 7.440 14.839 1.00 73.00 78 PRO A CA 1
ATOM 593 C C . PRO A 1 78 ? -17.532 6.396 15.946 1.00 73.00 78 PRO A C 1
ATOM 595 O O . PRO A 1 78 ? -17.158 6.618 17.094 1.00 73.00 78 PRO A O 1
ATOM 598 N N . ASP A 1 79 ? -18.109 5.244 15.610 1.00 76.50 79 ASP A N 1
ATOM 599 C CA . ASP A 1 79 ? -18.308 4.089 16.493 1.00 76.50 79 ASP A CA 1
ATOM 600 C C . ASP A 1 79 ? -17.042 3.225 16.655 1.00 76.50 79 ASP A C 1
ATOM 602 O O . ASP A 1 79 ? -17.095 2.152 17.253 1.00 76.50 79 ASP A O 1
ATOM 606 N N . ARG A 1 80 ? -15.891 3.692 16.142 1.00 71.00 80 ARG A N 1
ATOM 607 C CA . ARG A 1 80 ? -14.613 2.959 16.073 1.00 71.00 80 ARG A CA 1
ATOM 608 C C . ARG A 1 80 ? -14.661 1.731 15.162 1.00 71.00 80 ARG A C 1
ATOM 610 O O . ARG A 1 80 ? -13.693 0.969 15.122 1.00 71.00 80 ARG A O 1
ATOM 617 N N . SER A 1 81 ? -15.740 1.548 14.396 1.00 76.88 81 SER A N 1
ATOM 618 C CA . SER A 1 81 ? -15.748 0.572 13.313 1.00 76.88 81 SER A CA 1
ATOM 619 C C . SER A 1 81 ? -14.860 1.066 12.171 1.00 76.88 81 SER A C 1
ATOM 621 O O . SER A 1 81 ? -14.714 2.270 11.927 1.00 76.88 81 SER A O 1
ATOM 623 N N . TYR A 1 82 ? -14.218 0.127 11.482 1.00 77.38 82 TYR A N 1
ATOM 624 C CA . TYR A 1 82 ? -13.309 0.434 10.388 1.00 77.38 82 TYR A CA 1
ATOM 625 C C . TYR A 1 82 ? -13.669 -0.370 9.141 1.00 77.38 82 TYR A C 1
ATOM 627 O O . TYR A 1 82 ? -13.968 -1.559 9.199 1.00 77.38 82 TYR A O 1
ATOM 635 N N . GLN A 1 83 ? -13.615 0.287 7.987 1.00 80.62 83 GLN A N 1
ATOM 636 C CA . GLN A 1 83 ? -13.724 -0.358 6.685 1.00 80.62 83 GLN A CA 1
ATOM 637 C C . GLN A 1 83 ? -12.360 -0.323 6.003 1.00 80.62 83 GLN A C 1
ATOM 639 O O . GLN A 1 83 ? -11.798 0.746 5.742 1.00 80.62 83 GLN A O 1
ATOM 644 N N . ILE A 1 84 ? -11.831 -1.513 5.714 1.00 81.38 84 ILE A N 1
ATOM 645 C CA . ILE A 1 84 ? -10.572 -1.690 4.989 1.00 81.38 84 ILE A CA 1
ATOM 646 C C . ILE A 1 84 ? -10.885 -1.864 3.506 1.00 81.38 84 ILE A C 1
ATOM 648 O O . ILE A 1 84 ? -11.482 -2.866 3.113 1.00 81.38 84 ILE A O 1
ATOM 652 N N . SER A 1 85 ? -10.434 -0.918 2.686 1.00 82.25 85 SER A N 1
ATOM 653 C CA . SER A 1 85 ? -10.397 -1.051 1.229 1.00 82.25 85 SER A CA 1
ATOM 654 C C . SER A 1 85 ? -8.953 -1.253 0.776 1.00 82.25 85 SER A C 1
ATOM 656 O O . SER A 1 85 ? -8.150 -0.314 0.786 1.00 82.25 85 SER A O 1
ATOM 658 N N . ILE A 1 86 ? -8.623 -2.483 0.384 1.00 82.94 86 ILE A N 1
ATOM 659 C CA . ILE A 1 86 ? -7.314 -2.826 -0.176 1.00 82.94 86 ILE A CA 1
ATOM 660 C C . ILE A 1 86 ? -7.358 -2.509 -1.665 1.00 82.94 86 ILE A C 1
ATOM 662 O O . ILE A 1 86 ? -8.180 -3.042 -2.406 1.00 82.94 86 ILE A O 1
ATOM 666 N N . THR A 1 87 ? -6.500 -1.591 -2.100 1.00 79.94 87 THR A N 1
ATOM 667 C CA . THR A 1 87 ? -6.322 -1.329 -3.527 1.00 79.94 87 THR A CA 1
ATOM 668 C C . THR A 1 87 ? -5.203 -2.218 -4.048 1.00 79.94 87 THR A C 1
ATOM 670 O O . THR A 1 87 ? -4.261 -2.540 -3.323 1.00 79.94 87 THR A O 1
ATOM 673 N N . LYS A 1 88 ? -5.299 -2.595 -5.323 1.00 79.94 88 LYS A N 1
ATOM 674 C CA . LYS A 1 88 ? -4.216 -3.261 -6.046 1.00 79.94 88 LYS A CA 1
ATOM 675 C C . LYS A 1 88 ? -2.891 -2.497 -5.872 1.00 79.94 88 LYS A C 1
ATOM 677 O O . LYS A 1 88 ? -2.911 -1.269 -5.711 1.00 79.94 88 LYS A O 1
ATOM 682 N N . PRO A 1 89 ? -1.747 -3.198 -5.914 1.00 80.06 89 PRO A N 1
ATOM 683 C CA . PRO A 1 89 ? -0.446 -2.555 -5.790 1.00 80.06 89 PRO A CA 1
ATOM 684 C C . PRO A 1 89 ? -0.239 -1.504 -6.888 1.00 80.06 89 PRO A C 1
ATOM 686 O O . PRO A 1 89 ? -0.909 -1.534 -7.921 1.00 80.06 89 PRO A O 1
ATOM 689 N N . PRO A 1 90 ? 0.662 -0.534 -6.680 1.00 83.25 90 PRO A N 1
ATOM 690 C CA . PRO A 1 90 ? 0.929 0.487 -7.681 1.00 83.25 90 PRO A CA 1
ATOM 691 C C . PRO A 1 90 ? 1.549 -0.139 -8.936 1.00 83.25 90 PRO A C 1
ATOM 693 O O . PRO A 1 90 ? 2.473 -0.945 -8.829 1.00 83.25 90 PRO A O 1
ATOM 696 N N . SER A 1 91 ? 1.136 0.311 -10.127 1.00 81.31 91 SER A N 1
ATOM 697 C CA . SER A 1 91 ? 1.700 -0.149 -11.410 1.00 81.31 91 SER A CA 1
ATOM 698 C C . SER A 1 91 ? 3.225 -0.025 -11.462 1.00 81.31 91 SER A C 1
ATOM 700 O O . SER A 1 91 ? 3.905 -0.839 -12.082 1.00 81.31 91 SER A O 1
ATOM 702 N N . MET A 1 92 ? 3.777 0.968 -10.755 1.00 80.31 92 MET A N 1
ATOM 703 C CA . MET A 1 92 ? 5.218 1.170 -10.633 1.00 80.31 92 MET A CA 1
ATOM 704 C C . MET A 1 92 ? 5.936 -0.040 -10.019 1.00 80.31 92 MET A C 1
ATOM 706 O O . MET A 1 92 ? 7.066 -0.324 -10.396 1.00 80.31 92 MET A O 1
ATOM 710 N N . TY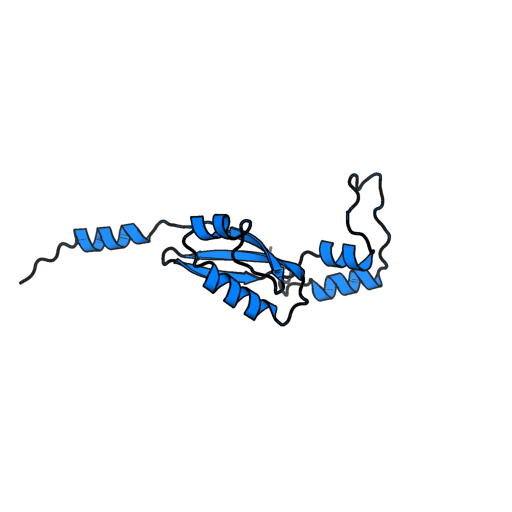R A 1 93 ? 5.307 -0.772 -9.097 1.00 83.75 93 TYR A N 1
ATOM 711 C CA . TYR A 1 93 ? 5.905 -1.981 -8.529 1.00 83.75 93 TYR A CA 1
ATOM 712 C C . TYR A 1 93 ? 6.099 -3.057 -9.607 1.00 83.75 93 TYR A C 1
ATOM 714 O O . TYR A 1 93 ? 7.196 -3.592 -9.751 1.00 83.75 93 TYR A O 1
ATOM 722 N N . TYR A 1 94 ? 5.077 -3.304 -10.433 1.00 83.25 94 TYR A N 1
ATOM 723 C CA . TYR A 1 94 ? 5.167 -4.279 -11.523 1.00 83.25 94 TYR A CA 1
ATOM 724 C C . TYR A 1 94 ? 6.150 -3.862 -12.615 1.00 83.25 94 TYR A C 1
ATOM 726 O O . TYR A 1 94 ? 6.890 -4.702 -13.119 1.00 83.25 94 TYR A O 1
ATOM 734 N N . LEU A 1 95 ? 6.205 -2.571 -12.946 1.00 83.56 95 LEU A N 1
ATOM 735 C CA . LEU A 1 95 ? 7.167 -2.051 -13.917 1.00 83.56 95 LEU A CA 1
ATOM 736 C C . LEU A 1 95 ? 8.610 -2.181 -13.415 1.00 83.56 95 LEU A C 1
ATOM 738 O O . LEU A 1 95 ? 9.476 -2.604 -14.171 1.00 83.56 95 LEU A O 1
ATOM 742 N N . LYS A 1 96 ? 8.866 -1.886 -12.134 1.00 83.50 96 LYS A N 1
ATOM 743 C CA . LYS A 1 96 ? 10.187 -2.084 -11.514 1.00 83.50 96 LYS A CA 1
ATOM 744 C C . LYS A 1 96 ? 10.600 -3.552 -11.508 1.00 83.50 96 LYS A C 1
ATOM 746 O O . LYS A 1 96 ? 11.739 -3.861 -11.836 1.00 83.50 96 LYS A O 1
ATOM 751 N N . GLN A 1 97 ? 9.664 -4.448 -11.194 1.00 82.69 97 GLN A N 1
ATOM 752 C CA . GLN A 1 97 ? 9.904 -5.889 -11.215 1.00 82.69 97 GLN A CA 1
ATOM 753 C C . GLN A 1 97 ? 10.185 -6.404 -12.632 1.00 82.69 97 GLN A C 1
ATOM 755 O O . GLN A 1 97 ? 11.108 -7.188 -12.819 1.00 82.69 97 GLN A O 1
ATOM 760 N N . ALA A 1 98 ? 9.425 -5.945 -13.630 1.00 82.88 98 ALA A N 1
ATOM 761 C CA . ALA A 1 98 ? 9.622 -6.327 -15.027 1.00 82.88 98 ALA A CA 1
ATOM 762 C C . ALA A 1 98 ? 10.932 -5.783 -15.615 1.00 82.88 98 ALA A C 1
ATOM 764 O O . ALA A 1 98 ? 11.527 -6.422 -16.475 1.00 82.88 98 ALA A O 1
ATOM 765 N N . ALA A 1 99 ? 11.376 -4.613 -15.154 1.00 81.56 99 ALA A N 1
ATOM 766 C CA . ALA A 1 99 ? 12.617 -3.991 -15.595 1.00 81.56 99 ALA A CA 1
ATOM 767 C C . ALA A 1 99 ? 13.851 -4.438 -14.785 1.00 81.56 99 ALA A C 1
ATOM 769 O O . ALA A 1 99 ? 14.968 -4.091 -15.151 1.00 81.56 99 ALA A O 1
ATOM 770 N N . GLY A 1 100 ? 13.668 -5.178 -13.683 1.00 79.69 100 GLY A N 1
ATOM 771 C CA . GLY A 1 100 ? 14.758 -5.639 -12.813 1.00 79.69 100 GLY A CA 1
ATOM 772 C C . GLY A 1 100 ? 15.432 -4.535 -11.987 1.00 79.69 100 GLY A C 1
ATOM 773 O O . GLY A 1 100 ? 16.556 -4.713 -11.527 1.00 79.69 100 GLY A O 1
ATOM 774 N N . ILE A 1 101 ? 14.773 -3.390 -11.791 1.00 79.69 101 ILE A N 1
ATOM 775 C CA . ILE A 1 101 ? 15.382 -2.191 -11.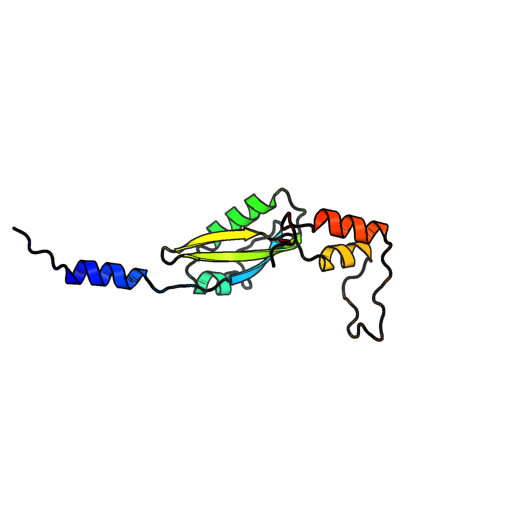196 1.00 79.69 101 ILE A CA 1
ATOM 776 C C . ILE A 1 101 ? 14.767 -1.883 -9.833 1.00 79.69 101 ILE A C 1
ATOM 778 O O . ILE A 1 101 ? 13.548 -1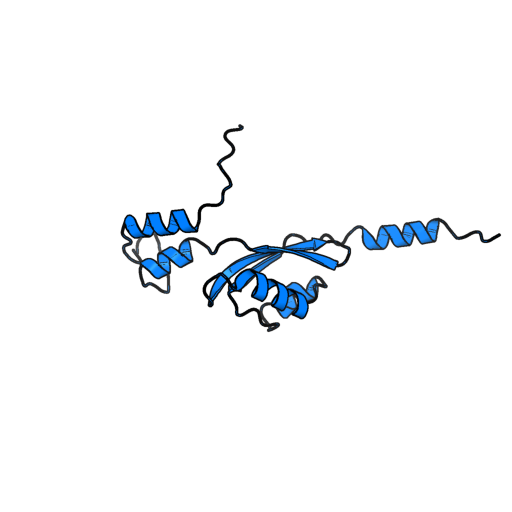.861 -9.671 1.00 79.69 101 ILE A O 1
ATOM 782 N N . GLN A 1 102 ? 15.610 -1.545 -8.856 1.00 73.12 102 GLN A N 1
ATOM 783 C CA . GLN A 1 102 ? 15.165 -1.186 -7.504 1.00 73.12 102 GLN A CA 1
ATOM 784 C C . GLN A 1 102 ? 14.782 0.304 -7.371 1.00 73.12 102 GLN A C 1
ATOM 786 O O . GLN A 1 102 ? 13.786 0.649 -6.721 1.00 73.12 102 GLN A O 1
ATOM 791 N N . LYS A 1 103 ? 15.518 1.206 -8.038 1.00 74.62 103 LYS A N 1
ATOM 792 C CA . LYS A 1 103 ? 15.317 2.664 -7.978 1.00 74.62 103 LYS A CA 1
ATOM 793 C C . LYS A 1 103 ? 15.004 3.238 -9.363 1.00 74.62 103 LYS A C 1
ATOM 795 O O . LYS A 1 103 ? 15.711 2.969 -10.320 1.00 74.62 103 LYS A O 1
ATOM 800 N N . GLY A 1 104 ? 13.930 4.024 -9.465 1.00 71.62 104 GLY A N 1
ATOM 801 C CA . GLY A 1 104 ? 13.622 4.745 -10.705 1.00 71.62 104 GLY A CA 1
ATOM 802 C C . GLY A 1 104 ? 14.642 5.854 -10.978 1.00 71.62 104 GLY A C 1
ATOM 803 O O . GLY A 1 104 ? 15.381 6.244 -10.073 1.00 71.62 104 GLY A O 1
ATOM 804 N N . ALA A 1 105 ? 14.654 6.373 -12.204 1.00 77.62 105 ALA A N 1
ATOM 805 C CA . ALA A 1 105 ? 15.500 7.503 -12.576 1.00 77.62 105 ALA A CA 1
ATOM 806 C C . ALA A 1 105 ? 15.180 8.702 -11.673 1.00 77.62 105 ALA A C 1
AT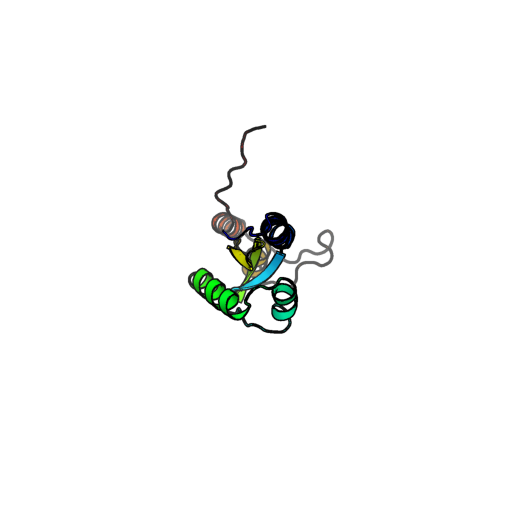OM 808 O O . ALA A 1 105 ? 14.004 9.012 -11.462 1.00 77.62 105 ALA A O 1
ATOM 809 N N . MET A 1 106 ? 16.205 9.365 -11.129 1.00 78.44 106 MET A N 1
ATOM 810 C CA . MET A 1 106 ? 15.983 10.587 -10.343 1.00 78.44 106 MET A CA 1
ATOM 811 C C . MET A 1 106 ? 15.598 11.760 -11.248 1.00 78.44 106 MET A C 1
ATOM 813 O O . MET A 1 106 ? 14.813 12.610 -10.841 1.00 78.44 106 MET A O 1
ATOM 817 N N . ASN A 1 107 ? 16.075 11.748 -12.495 1.00 82.06 107 ASN A N 1
ATOM 818 C CA . ASN A 1 107 ? 15.732 12.724 -13.520 1.00 82.06 107 ASN A CA 1
ATOM 819 C C . ASN A 1 107 ? 15.093 12.017 -14.725 1.00 82.06 107 ASN A C 1
ATOM 821 O O . ASN A 1 107 ? 15.818 11.609 -15.633 1.00 82.06 107 ASN A O 1
ATOM 825 N N . PRO A 1 108 ? 13.756 11.891 -14.793 1.00 76.50 108 PRO A N 1
ATOM 826 C CA . PRO A 1 108 ? 13.086 11.120 -15.847 1.00 76.50 108 PRO A CA 1
ATOM 827 C C . PRO A 1 108 ? 13.296 11.683 -17.261 1.00 76.50 108 PRO A C 1
ATOM 829 O O . PRO A 1 108 ? 13.102 10.965 -18.234 1.00 76.50 108 PRO A O 1
ATOM 832 N N . LEU A 1 109 ? 13.693 12.956 -17.383 1.00 78.25 109 LEU A N 1
ATOM 833 C CA . LEU A 1 109 ? 13.968 13.599 -18.669 1.00 78.25 109 LEU A CA 1
ATOM 834 C C . LEU A 1 109 ? 15.374 13.292 -19.215 1.00 78.25 109 LEU A C 1
ATOM 836 O O . LEU A 1 109 ? 15.580 13.355 -20.421 1.00 78.25 109 LEU A O 1
ATOM 840 N N . LYS A 1 110 ? 16.345 12.997 -18.338 1.00 77.06 110 LYS A N 1
ATOM 841 C CA . LYS A 1 110 ? 17.764 12.829 -18.709 1.00 77.06 110 LYS A CA 1
ATOM 842 C C . LYS A 1 110 ? 18.265 11.395 -18.557 1.00 77.06 110 LYS A C 1
ATOM 844 O O . LYS A 1 110 ? 19.175 10.998 -19.273 1.00 77.06 110 LYS A O 1
ATOM 849 N N . GLU A 1 111 ? 17.685 10.625 -17.643 1.00 77.75 111 GLU A N 1
ATOM 850 C CA . GLU A 1 111 ? 18.129 9.273 -17.313 1.00 77.75 111 GLU A CA 1
ATOM 851 C C . GLU A 1 111 ? 17.014 8.270 -17.598 1.00 77.75 111 GLU A C 1
ATOM 853 O O . GLU A 1 111 ? 15.893 8.387 -17.100 1.00 77.75 111 GLU A O 1
ATOM 858 N N . THR A 1 112 ? 17.334 7.242 -18.378 1.00 75.25 112 THR A N 1
ATOM 859 C CA . THR A 1 112 ? 16.454 6.095 -18.583 1.00 75.25 112 THR A CA 1
ATOM 860 C C . THR A 1 112 ? 16.828 5.009 -17.584 1.00 75.25 112 THR A C 1
ATOM 862 O O . THR A 1 112 ? 17.924 4.462 -17.616 1.00 75.25 112 THR A O 1
ATOM 865 N N . ALA A 1 113 ? 15.917 4.704 -16.656 1.00 72.69 113 ALA A N 1
ATOM 866 C CA . ALA A 1 113 ? 16.178 3.694 -15.629 1.00 72.69 113 ALA A CA 1
ATOM 867 C C . ALA A 1 113 ? 16.258 2.278 -16.219 1.00 72.69 113 ALA A C 1
ATOM 869 O O . ALA A 1 113 ? 17.018 1.459 -15.718 1.00 72.69 113 ALA A O 1
ATOM 870 N N . GLY A 1 114 ? 15.497 2.000 -17.283 1.00 74.81 114 GLY A N 1
ATOM 871 C CA . GLY A 1 114 ? 15.586 0.759 -18.045 1.00 74.81 114 GLY A CA 1
ATOM 872 C C . GLY A 1 114 ? 14.539 0.647 -19.141 1.00 74.81 114 GLY A C 1
ATOM 873 O O . GLY A 1 114 ? 13.697 1.529 -19.321 1.00 74.81 114 GLY A O 1
ATOM 874 N N . MET A 1 115 ? 14.600 -0.466 -19.865 1.00 76.56 115 MET A N 1
ATOM 875 C CA . MET A 1 115 ? 13.698 -0.785 -20.966 1.00 76.56 115 MET A CA 1
ATOM 876 C C . MET A 1 115 ? 12.705 -1.871 -20.561 1.00 76.56 115 MET A C 1
ATOM 878 O O . MET A 1 115 ? 13.059 -2.860 -19.926 1.00 76.56 115 MET A O 1
ATOM 882 N N . VAL A 1 116 ? 11.450 -1.690 -20.966 1.00 82.12 116 VAL A N 1
ATOM 883 C CA . VAL A 1 116 ? 10.360 -2.635 -20.712 1.00 82.12 116 VAL A CA 1
ATOM 884 C C . VAL A 1 116 ? 9.708 -2.985 -22.043 1.00 82.12 116 VAL A C 1
ATOM 886 O O . VAL A 1 116 ? 9.335 -2.106 -22.814 1.00 82.12 116 VAL A O 1
ATOM 889 N N . THR A 1 117 ? 9.558 -4.276 -22.330 1.00 85.00 117 THR A N 1
ATOM 890 C CA . THR A 1 117 ? 8.872 -4.741 -23.546 1.00 85.00 117 THR A CA 1
ATOM 891 C C . THR A 1 117 ? 7.365 -4.489 -23.458 1.00 85.00 117 THR A C 1
ATOM 893 O O . THR A 1 117 ? 6.770 -4.635 -22.390 1.00 85.00 117 THR A O 1
ATOM 896 N N . LEU A 1 118 ? 6.710 -4.250 -24.598 1.00 84.06 118 LEU A N 1
ATOM 897 C CA . LEU A 1 118 ? 5.247 -4.111 -24.693 1.00 84.06 118 LEU A CA 1
ATOM 898 C C . LEU A 1 118 ? 4.473 -5.266 -24.028 1.00 84.06 118 LEU A C 1
ATOM 900 O O . LEU A 1 118 ? 3.451 -5.034 -23.386 1.00 84.06 118 LEU A O 1
ATOM 904 N N . LYS A 1 119 ? 4.997 -6.499 -24.099 1.00 85.44 119 LYS A N 1
ATOM 905 C CA . LYS A 1 119 ? 4.424 -7.675 -23.416 1.00 85.44 119 LYS A CA 1
ATOM 906 C C . LYS A 1 119 ? 4.324 -7.482 -21.897 1.00 85.44 119 LYS A C 1
ATOM 908 O O . LYS A 1 119 ? 3.310 -7.811 -21.288 1.00 85.44 119 LYS A O 1
ATOM 913 N N . HIS A 1 120 ? 5.358 -6.910 -21.285 1.00 82.69 120 HIS A N 1
ATOM 914 C CA . HIS A 1 120 ? 5.386 -6.636 -19.852 1.00 82.69 120 HIS A CA 1
ATOM 915 C C . HIS A 1 120 ? 4.414 -5.518 -19.477 1.00 82.69 120 HIS A C 1
ATOM 917 O O . HIS A 1 120 ? 3.712 -5.642 -18.476 1.00 82.69 120 HIS A O 1
ATOM 923 N N . VAL A 1 121 ? 4.313 -4.469 -20.301 1.00 82.62 121 VAL A N 1
ATOM 924 C CA . VAL A 1 121 ? 3.341 -3.384 -20.100 1.00 82.62 121 VAL A CA 1
ATOM 925 C C . VAL A 1 121 ? 1.916 -3.929 -20.137 1.00 82.62 121 VAL A C 1
ATOM 927 O O . VAL A 1 121 ? 1.132 -3.629 -19.239 1.00 82.62 121 VAL A O 1
ATOM 930 N N . ARG A 1 122 ? 1.594 -4.797 -21.104 1.00 84.12 122 ARG A N 1
ATOM 931 C CA . ARG A 1 122 ? 0.266 -5.411 -21.195 1.00 84.12 122 ARG A CA 1
ATOM 932 C C . ARG A 1 122 ? -0.076 -6.235 -19.952 1.00 84.12 122 ARG A C 1
ATOM 934 O O . ARG A 1 122 ? -1.10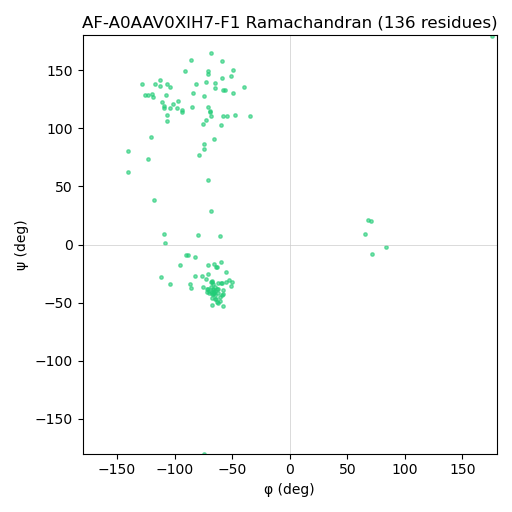3 -5.990 -19.329 1.00 84.12 122 ARG A O 1
ATOM 941 N N . ASN A 1 123 ? 0.842 -7.098 -19.517 1.00 82.56 123 ASN A N 1
ATOM 942 C CA . ASN A 1 123 ? 0.674 -7.880 -18.291 1.00 82.56 123 ASN A CA 1
ATOM 943 C C . ASN A 1 123 ? 0.504 -7.005 -17.035 1.00 82.56 123 ASN A C 1
ATOM 945 O O . ASN A 1 123 ? -0.190 -7.401 -16.099 1.00 82.56 123 ASN A O 1
ATOM 949 N N . CYS A 1 124 ? 1.143 -5.830 -16.981 1.00 81.06 124 CYS A N 1
ATOM 950 C CA . CYS A 1 124 ? 0.940 -4.875 -15.888 1.00 81.06 124 CYS A CA 1
ATOM 951 C C . CYS A 1 124 ? -0.476 -4.292 -15.920 1.00 81.06 124 CYS A C 1
ATOM 953 O O . CYS A 1 124 ? -1.111 -4.187 -14.874 1.00 81.06 124 CYS A O 1
ATOM 955 N N . VAL A 1 125 ? -0.972 -3.935 -17.108 1.00 78.81 125 VAL A N 1
ATOM 956 C CA . VAL A 1 125 ? -2.318 -3.379 -17.295 1.00 78.81 125 VAL A CA 1
ATOM 957 C C . VAL A 1 125 ? -3.383 -4.394 -16.892 1.00 78.81 125 VAL A C 1
ATOM 959 O O . VAL A 1 125 ? -4.225 -4.054 -16.068 1.00 78.81 125 VAL A O 1
ATOM 962 N N . ASP A 1 126 ? -3.302 -5.638 -17.367 1.00 79.62 126 ASP A N 1
ATOM 963 C CA . ASP A 1 126 ? -4.308 -6.670 -17.070 1.00 79.62 126 ASP A CA 1
ATOM 964 C C . ASP A 1 126 ? -4.384 -6.986 -15.559 1.00 79.62 126 ASP A C 1
ATOM 966 O O . ASP A 1 126 ? -5.455 -7.232 -15.002 1.00 79.62 126 ASP A O 1
ATOM 970 N N . LYS A 1 127 ? -3.251 -6.908 -14.848 1.00 76.62 127 LYS A N 1
ATOM 971 C CA . LYS A 1 127 ? -3.223 -7.028 -13.381 1.00 76.62 127 LYS A CA 1
ATOM 972 C C . LYS A 1 127 ? -3.814 -5.798 -12.701 1.00 76.62 127 LYS A C 1
ATOM 974 O O . LYS A 1 127 ? -4.545 -5.935 -11.718 1.00 76.62 127 LYS A O 1
ATOM 979 N N . GLN A 1 128 ? -3.517 -4.604 -13.213 1.00 70.44 128 GLN A N 1
ATOM 980 C CA . GLN A 1 128 ? -3.899 -3.338 -12.596 1.00 70.44 128 GLN A CA 1
ATOM 981 C C . GLN A 1 128 ? -5.374 -3.000 -12.783 1.00 70.44 128 GLN A C 1
ATOM 983 O O . GLN A 1 128 ? -5.951 -2.423 -11.863 1.00 70.44 128 GLN A O 1
ATOM 988 N N . THR A 1 129 ? -5.974 -3.326 -13.933 1.00 62.56 129 THR A N 1
ATOM 989 C CA . THR A 1 129 ? -7.276 -2.792 -14.356 1.00 62.56 129 THR A CA 1
ATOM 990 C C . THR A 1 129 ? -8.304 -2.875 -13.229 1.00 62.56 129 THR A C 1
ATOM 992 O O . THR A 1 129 ? -8.675 -3.975 -12.800 1.00 62.56 129 THR A O 1
ATOM 995 N N . PRO A 1 130 ? -8.734 -1.727 -12.678 1.00 57.94 130 PRO A N 1
ATOM 996 C CA . PRO A 1 130 ? -9.959 -1.674 -11.912 1.00 57.94 130 PRO A CA 1
ATOM 997 C C . PRO A 1 130 ? -11.113 -1.800 -12.908 1.00 57.94 130 PRO A C 1
ATOM 999 O O . PRO A 1 130 ? -11.100 -1.161 -13.955 1.00 57.94 130 PRO A O 1
ATOM 1002 N N . THR A 1 131 ? -12.152 -2.549 -12.557 1.00 47.81 131 THR A N 1
ATOM 1003 C CA . THR A 1 131 ? -13.449 -2.574 -13.262 1.00 47.81 131 THR A CA 1
ATOM 1004 C C . THR A 1 131 ? -14.159 -1.216 -13.280 1.00 47.81 131 THR A C 1
ATOM 1006 O O . THR A 1 131 ? -15.296 -1.117 -13.728 1.00 47.81 131 THR A O 1
ATOM 1009 N N . ARG A 1 132 ? -13.505 -0.148 -12.810 1.00 47.94 132 ARG A N 1
ATOM 1010 C CA . ARG A 1 132 ? -13.964 1.216 -12.988 1.00 47.94 132 ARG A CA 1
ATOM 1011 C C . ARG A 1 132 ? -13.694 1.606 -14.434 1.00 47.94 132 ARG A C 1
ATOM 1013 O O . ARG A 1 132 ? -12.676 2.215 -14.759 1.00 47.94 132 ARG A O 1
ATOM 1020 N N . THR A 1 133 ? -14.627 1.186 -15.277 1.00 44.41 133 THR A N 1
ATOM 1021 C CA . THR A 1 133 ? -14.922 1.821 -16.548 1.00 44.41 133 THR A CA 1
ATOM 1022 C C . THR A 1 133 ? -14.847 3.330 -16.350 1.00 44.41 133 THR A C 1
ATOM 1024 O O . THR A 1 133 ? -15.295 3.887 -15.341 1.00 44.41 133 THR A O 1
ATOM 1027 N N . TRP A 1 134 ? -14.199 3.995 -17.295 1.00 43.81 134 TRP A N 1
ATOM 1028 C CA . TRP A 1 134 ? -14.396 5.420 -17.460 1.00 43.81 134 TRP A CA 1
ATOM 1029 C C . TRP A 1 134 ? -15.891 5.589 -17.702 1.00 43.81 134 TRP A C 1
ATOM 1031 O O . TRP A 1 134 ? -16.406 5.080 -18.693 1.00 43.81 134 TRP A O 1
ATOM 1041 N N . S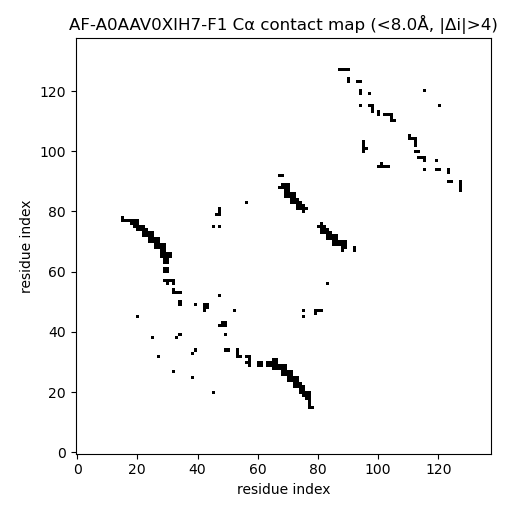ER A 1 135 ? -16.591 6.176 -16.732 1.00 43.00 135 SER A N 1
ATOM 1042 C CA . SER A 1 135 ? -17.984 6.561 -16.899 1.00 43.00 135 SER A CA 1
ATOM 1043 C C . SER A 1 135 ? -18.001 7.538 -18.060 1.00 43.00 135 SER A C 1
ATOM 1045 O O . SER A 1 135 ? -17.576 8.681 -17.910 1.00 43.00 135 SER A O 1
ATOM 1047 N N . SER A 1 136 ? -18.419 7.061 -19.225 1.00 42.59 136 SER A N 1
ATOM 1048 C CA . SER A 1 136 ? -18.813 7.867 -20.372 1.00 42.59 136 SER A CA 1
ATOM 1049 C C . SER A 1 136 ? -20.153 8.549 -20.072 1.00 42.59 136 SER A C 1
ATOM 1051 O O . SER A 1 136 ? -21.126 8.358 -20.788 1.00 42.59 136 SER A O 1
ATOM 1053 N N . GLU A 1 137 ? -20.191 9.292 -18.970 1.00 40.44 137 GLU A N 1
ATOM 1054 C CA . GLU A 1 137 ? -21.222 10.258 -18.604 1.00 40.44 137 GLU A CA 1
ATOM 1055 C C . GLU A 1 137 ? -20.482 11.435 -17.971 1.00 40.44 137 GLU A C 1
ATOM 1057 O O . GLU A 1 137 ? -20.237 11.465 -16.763 1.00 40.44 137 GLU A O 1
ATOM 1062 N N . ILE A 1 138 ? -19.944 12.287 -18.839 1.00 41.12 138 ILE A N 1
ATOM 1063 C CA . ILE A 1 138 ? -20.249 13.717 -19.005 1.00 41.12 138 ILE A CA 1
ATOM 1064 C C . ILE A 1 138 ? -19.668 14.109 -20.366 1.00 41.12 138 ILE A C 1
ATOM 1066 O O . ILE A 1 138 ? -18.490 13.762 -20.616 1.00 41.12 138 ILE A O 1
#

Mean predicted aligned error: 12.88 Å

Solvent-accessible surface area (backbone atoms only — not comparable to full-atom values): 8518 Å² total; per-residue (Å²): 136,86,84,75,58,67,64,59,58,50,52,60,52,62,74,49,72,78,48,78,53,68,78,40,81,46,78,43,39,26,63,63,58,61,77,44,81,86,50,36,60,72,41,47,79,67,63,43,64,56,71,60,50,29,50,58,50,31,62,77,22,67,90,45,71,68,68,44,57,27,47,30,37,41,43,42,46,58,85,56,48,72,47,81,46,79,44,77,54,56,68,67,59,53,51,28,62,72,46,74,45,94,68,74,46,92,46,76,90,83,40,79,69,68,74,73,56,71,70,56,54,50,57,43,46,72,70,59,64,64,91,70,64,81,72,91,76,130

Sequence (138 aa):
MSKYNASKLRQMKQGVEKIQHGKLRTNIPAGMATPGPPLGPMLGCRGINITAFCKDFNEKTKDIKEGIPLPTRVHVNPDRSYQISITKPPSMYYLKQAAGIQKGAMNPLKETAGMVTLKHVRNCVDKQTPTRTWSSEI

pLDDT: mean 71.32, std 12.98, range [40.44, 86.19]